Protein AF-A0A965IS31-F1 (afdb_monomer_lite)

Sequence (81 aa):
DLARMKQEALQHLQPLVDTLQQSPEEEFKTIMMMIQATDDKTLLKKALEAAKKIADDKVRAQAMLDVINEINYFTQSSERD

Foldseek 3Di:
DVVVVLVVVLVVVVVVLVVDPDQLLVSLVSLLVSCVSPVPPVSLVVNLVSLVRHPDPVSSVVSVVSSVVSVVVNVVVVVVD

pLDDT: mean 86.93, std 10.2, range [49.62, 97.88]

Secondary structure (DSSP, 8-state):
-HHHHHHHHHHHHHHHHHH----HHHHHHHHHHHHHHHT-GGGHHHHHHHHHH-SSHHHHHHHHHHHHHHHHHHHHHHTT-

Radius of gyration: 13.43 Å; chains: 1; bounding box: 34×30×25 Å

Structure (mmCIF, N/CA/C/O backbone):
data_AF-A0A965IS31-F1
#
_entry.id   AF-A0A965IS31-F1
#
loop_
_atom_site.group_PDB
_atom_site.id
_atom_site.type_symbol
_atom_site.label_atom_id
_atom_site.label_alt_id
_atom_site.label_comp_id
_atom_site.label_asym_id
_atom_site.label_entity_id
_atom_site.label_seq_id
_atom_site.pdbx_PDB_ins_code
_atom_site.Cartn_x
_atom_site.Cartn_y
_atom_site.Cartn_z
_atom_site.occupancy
_atom_site.B_iso_or_equiv
_atom_site.auth_seq_id
_atom_site.auth_comp_id
_atom_site.auth_asym_id
_atom_site.auth_atom_id
_atom_site.pdbx_PDB_model_num
ATOM 1 N N . ASP A 1 1 ? 18.864 -20.349 -8.412 1.00 72.31 1 ASP A N 1
ATOM 2 C CA . ASP A 1 1 ? 17.588 -20.984 -8.015 1.00 72.31 1 ASP A CA 1
ATOM 3 C C . ASP A 1 1 ? 16.689 -20.172 -7.086 1.00 72.31 1 ASP A C 1
ATOM 5 O O . ASP A 1 1 ? 15.516 -20.046 -7.402 1.00 72.31 1 ASP A O 1
ATOM 9 N N . LEU A 1 2 ? 17.180 -19.519 -6.026 1.00 79.69 2 LEU A N 1
ATOM 10 C CA . LEU A 1 2 ? 16.311 -18.755 -5.103 1.00 79.69 2 LEU A CA 1
ATOM 11 C C . LEU A 1 2 ? 15.555 -17.571 -5.740 1.00 79.69 2 LEU A C 1
ATOM 13 O O . LEU A 1 2 ? 14.405 -17.317 -5.394 1.00 79.69 2 LEU A O 1
ATOM 17 N N . ALA A 1 3 ? 16.167 -16.873 -6.701 1.00 76.12 3 ALA A N 1
ATOM 18 C CA . ALA A 1 3 ? 15.514 -15.768 -7.409 1.00 76.12 3 ALA A CA 1
ATOM 19 C C . ALA A 1 3 ? 14.282 -16.223 -8.214 1.00 76.12 3 ALA A C 1
ATOM 21 O O . ALA A 1 3 ? 13.278 -15.518 -8.245 1.00 76.12 3 ALA A O 1
ATOM 22 N N . ARG A 1 4 ? 14.330 -17.426 -8.810 1.00 83.12 4 ARG A N 1
ATOM 23 C CA . ARG A 1 4 ? 13.198 -17.994 -9.559 1.00 83.12 4 ARG A CA 1
ATOM 24 C C . ARG A 1 4 ? 12.060 -18.399 -8.629 1.00 83.12 4 ARG A C 1
ATOM 26 O O . ARG A 1 4 ? 10.930 -18.017 -8.886 1.00 83.12 4 ARG A O 1
ATOM 33 N N . MET A 1 5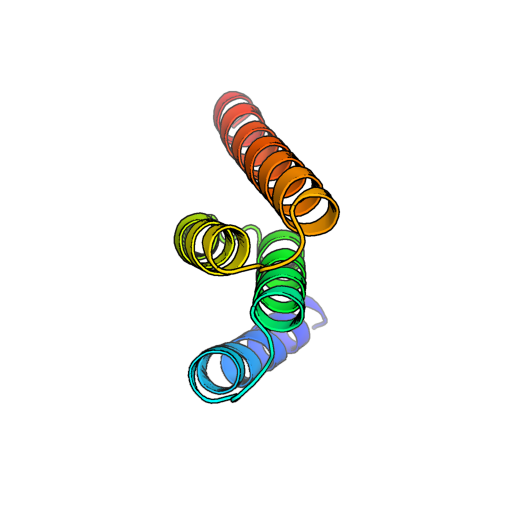 ? 12.372 -19.072 -7.519 1.00 83.69 5 MET A N 1
ATOM 34 C CA . MET A 1 5 ? 11.374 -19.414 -6.495 1.00 83.69 5 MET A CA 1
ATOM 35 C C . MET A 1 5 ? 10.676 -18.170 -5.930 1.00 83.69 5 MET A C 1
ATOM 37 O O . MET A 1 5 ? 9.464 -18.164 -5.741 1.00 83.69 5 MET A O 1
ATOM 41 N N . LYS A 1 6 ? 11.438 -17.097 -5.683 1.00 74.00 6 LYS A N 1
ATOM 42 C CA . LYS A 1 6 ? 10.897 -15.811 -5.233 1.00 74.00 6 LYS A CA 1
ATOM 43 C C . LYS A 1 6 ? 9.935 -15.231 -6.271 1.00 74.00 6 LYS A C 1
ATOM 45 O O . LYS A 1 6 ? 8.822 -14.857 -5.922 1.00 74.00 6 LYS A O 1
ATOM 50 N N . GLN A 1 7 ? 10.348 -15.198 -7.537 1.00 79.44 7 GLN A N 1
ATOM 51 C CA . GLN A 1 7 ? 9.533 -14.689 -8.640 1.00 79.44 7 GLN A CA 1
ATOM 52 C C . GLN A 1 7 ? 8.239 -15.495 -8.834 1.00 79.44 7 GLN A C 1
ATOM 54 O O . GLN A 1 7 ? 7.180 -14.906 -9.027 1.00 79.44 7 GLN A O 1
ATOM 59 N N . GLU A 1 8 ? 8.306 -16.820 -8.721 1.00 85.06 8 GLU A N 1
ATOM 60 C CA . GLU A 1 8 ? 7.144 -17.710 -8.799 1.00 85.06 8 GLU A CA 1
ATOM 61 C C . GLU A 1 8 ? 6.156 -17.441 -7.654 1.00 85.06 8 GLU A C 1
ATOM 63 O O . GLU A 1 8 ? 4.972 -17.207 -7.895 1.00 85.06 8 GLU A O 1
ATOM 68 N N . ALA A 1 9 ? 6.643 -17.347 -6.412 1.00 83.75 9 ALA A N 1
ATOM 69 C CA . ALA A 1 9 ? 5.807 -17.008 -5.261 1.00 83.75 9 ALA A CA 1
ATOM 70 C C . ALA A 1 9 ? 5.088 -15.658 -5.439 1.00 83.75 9 ALA A C 1
ATOM 72 O O . ALA A 1 9 ? 3.909 -15.533 -5.114 1.00 83.75 9 ALA A O 1
ATOM 73 N N . LEU A 1 10 ? 5.771 -14.660 -6.003 1.00 78.06 10 LEU A N 1
ATOM 74 C CA . LEU A 1 10 ? 5.199 -13.337 -6.261 1.00 78.06 10 LEU A CA 1
ATOM 75 C C . LEU A 1 10 ? 4.121 -13.357 -7.345 1.00 78.06 10 LEU A C 1
ATOM 77 O O . LEU A 1 10 ? 3.082 -12.724 -7.166 1.00 78.06 10 LEU A O 1
ATOM 81 N N . GLN A 1 11 ? 4.331 -14.110 -8.430 1.00 82.31 11 GLN A N 1
ATOM 82 C CA . GLN A 1 11 ? 3.329 -14.283 -9.488 1.00 82.31 11 GLN A CA 1
ATOM 83 C C . GLN A 1 11 ? 2.039 -14.914 -8.956 1.00 82.31 11 GLN A C 1
ATOM 85 O O . GLN A 1 11 ? 0.949 -14.536 -9.383 1.00 82.31 11 GLN A O 1
ATOM 90 N N . HIS A 1 12 ? 2.151 -15.835 -7.997 1.00 82.50 12 HIS A N 1
ATOM 91 C CA . HIS A 1 12 ? 0.995 -16.422 -7.324 1.00 82.50 12 HIS A CA 1
ATOM 92 C C . HIS A 1 12 ? 0.355 -15.486 -6.293 1.00 82.50 12 HIS A C 1
ATOM 94 O O . HIS A 1 12 ? -0.864 -15.509 -6.134 1.00 82.50 12 HIS A O 1
ATOM 100 N N . LEU A 1 13 ? 1.142 -14.653 -5.608 1.00 78.00 13 LEU A N 1
ATOM 101 C CA . LEU A 1 13 ? 0.643 -13.739 -4.579 1.00 78.00 13 LEU A CA 1
ATOM 102 C C . LEU A 1 13 ? -0.143 -12.559 -5.176 1.00 78.00 13 LEU A C 1
ATOM 104 O O . LEU A 1 13 ? -1.158 -12.151 -4.619 1.00 78.00 13 LEU A O 1
ATOM 108 N N . GLN A 1 14 ? 0.294 -12.032 -6.321 1.00 74.62 14 GLN A N 1
ATOM 109 C CA . GLN A 1 14 ? -0.285 -10.848 -6.966 1.00 74.62 14 GLN A CA 1
ATOM 110 C C . GLN A 1 14 ? -1.818 -10.916 -7.171 1.00 74.62 14 GLN A C 1
ATOM 112 O O . GLN A 1 14 ? -2.502 -9.989 -6.734 1.00 74.62 14 GLN A O 1
ATOM 117 N N . PRO A 1 15 ? -2.398 -11.987 -7.756 1.00 81.62 15 PRO A N 1
ATOM 118 C CA . PRO A 1 15 ? -3.852 -12.104 -7.897 1.00 81.62 15 PRO A CA 1
ATOM 119 C C . PRO A 1 15 ? -4.572 -12.359 -6.567 1.00 81.62 15 PRO A C 1
ATOM 121 O O . PRO A 1 15 ? -5.751 -12.034 -6.440 1.00 81.62 15 PRO A O 1
ATOM 124 N N . LEU A 1 16 ? -3.892 -12.932 -5.568 1.00 76.88 16 LEU A N 1
ATOM 125 C CA . LEU A 1 16 ? -4.482 -13.166 -4.250 1.00 76.88 16 LEU A CA 1
ATOM 126 C C . LEU A 1 16 ? -4.691 -11.842 -3.515 1.00 76.88 16 LEU A C 1
ATOM 128 O O . LEU A 1 16 ? -5.770 -11.609 -2.990 1.00 76.88 16 LEU A O 1
ATOM 132 N N . VAL A 1 17 ? -3.722 -10.927 -3.555 1.00 74.62 17 VAL A N 1
ATOM 133 C CA . VAL A 1 17 ? -3.860 -9.602 -2.922 1.00 74.62 17 VAL A CA 1
ATOM 134 C C . VAL A 1 17 ? -5.043 -8.815 -3.487 1.00 74.62 17 VAL A C 1
ATOM 136 O O . VAL A 1 17 ? -5.761 -8.176 -2.728 1.00 74.62 17 VAL A O 1
ATOM 139 N N . ASP A 1 18 ? -5.291 -8.914 -4.795 1.00 71.69 18 ASP A N 1
ATOM 140 C CA . ASP A 1 18 ? -6.417 -8.233 -5.445 1.00 71.69 18 ASP A CA 1
ATOM 141 C C . ASP A 1 18 ? -7.781 -8.923 -5.193 1.00 71.69 18 ASP A C 1
ATOM 143 O O . ASP A 1 18 ? -8.825 -8.328 -5.459 1.00 71.69 18 ASP A O 1
ATOM 147 N N . THR A 1 19 ? -7.801 -10.168 -4.696 1.00 72.06 19 THR A N 1
ATOM 148 C CA . THR A 1 19 ? -9.035 -10.957 -4.471 1.00 72.06 19 THR A CA 1
ATOM 149 C C . THR A 1 19 ? -9.370 -11.197 -3.000 1.00 72.06 19 THR A C 1
ATOM 151 O O . THR A 1 19 ? -10.510 -11.547 -2.680 1.00 72.06 19 THR A O 1
ATOM 154 N N . LEU A 1 20 ? -8.413 -11.003 -2.094 1.00 73.31 20 LEU A N 1
ATOM 155 C CA . LEU A 1 20 ? -8.606 -11.166 -0.659 1.00 73.31 20 LEU A CA 1
ATOM 156 C C . LEU A 1 20 ? -9.462 -10.023 -0.095 1.00 73.31 20 LEU A C 1
ATOM 158 O O . LEU A 1 20 ? -9.112 -8.849 -0.189 1.00 73.31 20 LEU A O 1
ATOM 162 N N . GLN A 1 21 ? -10.575 -10.375 0.552 1.00 71.38 21 GLN A N 1
ATOM 163 C CA . GLN A 1 21 ? -11.319 -9.456 1.419 1.00 71.38 21 GLN A CA 1
ATOM 164 C C . GLN A 1 21 ? -10.571 -9.320 2.748 1.00 71.38 21 GLN A C 1
ATOM 166 O O . GLN A 1 21 ? -10.916 -9.963 3.736 1.00 71.38 21 GLN A O 1
ATOM 171 N N . GLN A 1 22 ? -9.507 -8.529 2.739 1.00 80.69 22 GLN A N 1
ATOM 172 C CA . GLN A 1 22 ? -8.682 -8.237 3.908 1.00 80.69 22 GLN A CA 1
ATOM 173 C C . GLN A 1 22 ? -8.892 -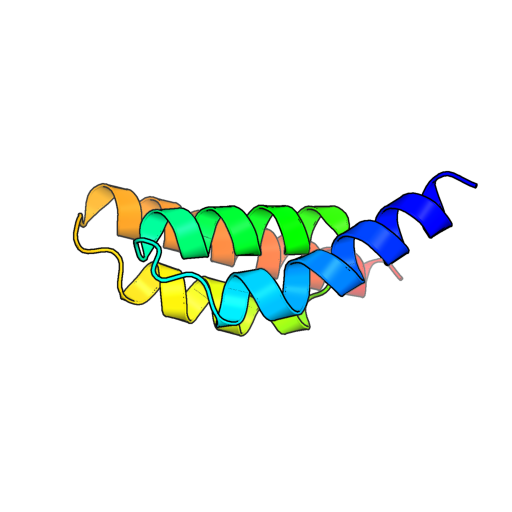6.792 4.362 1.00 80.69 22 GLN A C 1
ATOM 175 O O . GLN A 1 22 ? -9.445 -5.971 3.621 1.00 80.69 22 GLN A O 1
ATOM 180 N N . SER A 1 23 ? -8.499 -6.475 5.595 1.00 91.75 23 SER A N 1
ATOM 181 C CA . SER A 1 23 ? -8.613 -5.097 6.072 1.00 91.75 23 SER A CA 1
ATOM 182 C C . SER A 1 23 ? -7.634 -4.181 5.313 1.00 91.75 23 SER A C 1
ATOM 184 O O . SER A 1 23 ? -6.597 -4.655 4.838 1.00 91.75 23 SER A O 1
ATOM 186 N N . PRO A 1 24 ? -7.896 -2.864 5.209 1.00 92.81 24 PRO A N 1
ATOM 187 C CA . PRO A 1 24 ? -6.953 -1.925 4.596 1.00 92.81 24 PRO A CA 1
ATOM 188 C C . PRO A 1 24 ? -5.540 -1.989 5.198 1.00 92.81 24 PRO A C 1
ATOM 190 O O . PRO A 1 24 ? -4.550 -1.801 4.494 1.00 92.81 24 PRO A O 1
ATOM 193 N N . GLU A 1 25 ? -5.437 -2.275 6.497 1.00 93.44 25 GLU A N 1
ATOM 194 C CA . GLU A 1 25 ? -4.171 -2.433 7.214 1.00 93.44 25 GLU A CA 1
ATOM 195 C C . GLU A 1 25 ? -3.404 -3.691 6.772 1.00 93.44 25 GLU A C 1
ATOM 197 O O . GLU A 1 25 ? -2.182 -3.650 6.608 1.00 93.44 25 GLU A O 1
ATOM 202 N N . GLU A 1 26 ? -4.102 -4.812 6.586 1.00 92.06 26 GLU A N 1
ATOM 203 C CA . GLU A 1 26 ? -3.522 -6.074 6.108 1.00 92.06 26 GLU A CA 1
ATOM 204 C C . GLU A 1 26 ? -3.134 -5.988 4.630 1.00 92.06 26 GLU A C 1
ATOM 206 O O . GLU A 1 26 ? -2.044 -6.427 4.247 1.00 92.06 26 GLU A O 1
ATOM 211 N N . GLU A 1 27 ? -3.986 -5.358 3.817 1.00 91.38 27 GLU A N 1
ATOM 212 C CA . GLU A 1 27 ? -3.709 -5.066 2.411 1.00 91.38 27 GLU A CA 1
ATOM 213 C C . GLU A 1 27 ? -2.442 -4.230 2.279 1.00 91.38 27 GLU A C 1
ATOM 215 O O . GLU A 1 27 ? -1.514 -4.611 1.562 1.00 91.38 27 GLU A O 1
ATOM 220 N N . PHE A 1 28 ? -2.360 -3.141 3.044 1.00 94.75 28 PHE A N 1
ATOM 221 C CA . PHE A 1 28 ? -1.191 -2.281 3.073 1.00 94.75 28 PHE A CA 1
ATOM 222 C C . PHE A 1 28 ? 0.087 -3.059 3.405 1.00 94.75 28 PHE A C 1
ATOM 224 O O . PHE A 1 28 ? 1.048 -3.019 2.637 1.00 94.75 28 PHE A O 1
ATOM 231 N N . LYS A 1 29 ? 0.095 -3.810 4.514 1.00 93.00 29 LYS A N 1
ATOM 232 C CA . LYS A 1 29 ? 1.268 -4.592 4.936 1.00 93.00 29 LYS A CA 1
ATOM 233 C C . LYS A 1 29 ? 1.708 -5.588 3.873 1.00 93.00 29 LYS A C 1
ATOM 235 O O . LYS A 1 29 ? 2.901 -5.701 3.597 1.00 93.00 29 LYS A O 1
ATOM 240 N N . THR A 1 30 ? 0.754 -6.284 3.265 1.00 91.31 30 THR A N 1
ATOM 241 C CA . THR A 1 30 ? 1.045 -7.279 2.233 1.00 91.31 30 THR A CA 1
ATOM 242 C C . THR A 1 30 ? 1.689 -6.624 1.015 1.00 91.31 30 THR A C 1
ATOM 244 O O . THR A 1 30 ? 2.723 -7.095 0.541 1.00 91.31 30 THR A O 1
ATOM 247 N N . ILE A 1 31 ? 1.145 -5.495 0.549 1.00 91.88 31 ILE A N 1
ATOM 248 C CA . ILE A 1 31 ? 1.710 -4.755 -0.586 1.00 91.88 31 ILE A CA 1
ATOM 249 C C . ILE A 1 31 ? 3.113 -4.225 -0.251 1.00 91.88 31 ILE A C 1
ATOM 251 O O . ILE A 1 31 ? 4.013 -4.334 -1.081 1.00 91.88 31 ILE A O 1
ATOM 255 N N . MET A 1 32 ? 3.338 -3.706 0.960 1.00 93.81 32 MET A N 1
ATOM 256 C CA . MET A 1 32 ? 4.660 -3.225 1.386 1.00 93.81 32 MET A CA 1
ATOM 257 C C . MET A 1 32 ? 5.710 -4.339 1.390 1.00 93.81 32 MET A C 1
ATOM 259 O O . MET A 1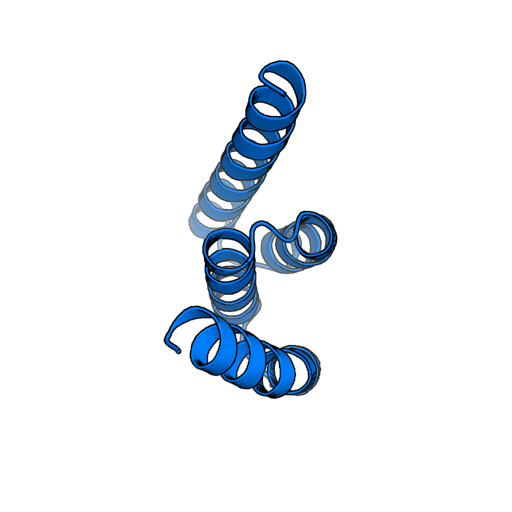 32 ? 6.807 -4.151 0.867 1.00 93.81 32 MET A O 1
ATOM 263 N N . MET A 1 33 ? 5.358 -5.527 1.889 1.00 91.00 33 MET A N 1
ATOM 264 C CA . MET A 1 33 ? 6.243 -6.694 1.832 1.00 91.00 33 MET A CA 1
ATOM 265 C C . MET A 1 33 ? 6.578 -7.090 0.389 1.00 91.00 33 MET A C 1
ATOM 267 O O . MET A 1 33 ? 7.713 -7.472 0.104 1.00 91.00 33 MET A O 1
ATOM 271 N N . MET A 1 34 ? 5.616 -6.988 -0.535 1.00 89.31 34 MET A N 1
ATOM 272 C CA . MET A 1 34 ? 5.865 -7.250 -1.955 1.00 89.31 34 MET A CA 1
ATOM 273 C C . MET A 1 34 ? 6.822 -6.229 -2.559 1.00 89.31 34 MET A C 1
ATOM 275 O O . MET A 1 34 ? 7.753 -6.638 -3.247 1.00 89.31 34 MET A O 1
ATOM 279 N N . ILE A 1 35 ? 6.623 -4.934 -2.294 1.00 91.00 35 ILE A N 1
ATOM 280 C CA . ILE A 1 35 ? 7.494 -3.853 -2.778 1.00 91.00 35 ILE A CA 1
ATOM 281 C C . ILE A 1 35 ? 8.937 -4.121 -2.352 1.00 91.00 35 ILE A C 1
ATOM 283 O O . ILE A 1 35 ? 9.812 -4.227 -3.204 1.00 91.00 35 ILE A O 1
ATOM 287 N N . GLN A 1 36 ? 9.164 -4.345 -1.058 1.00 89.38 36 GLN A N 1
ATOM 288 C CA . GLN A 1 36 ? 10.494 -4.603 -0.496 1.00 89.38 36 GLN A CA 1
ATOM 289 C C . GLN A 1 36 ? 11.113 -5.911 -1.003 1.00 89.38 36 GLN A C 1
ATOM 291 O O . GLN A 1 36 ? 12.330 -6.052 -1.092 1.00 89.38 36 GLN A O 1
ATOM 296 N N . ALA A 1 37 ? 10.284 -6.905 -1.331 1.00 87.44 37 ALA A N 1
ATOM 297 C CA . ALA A 1 37 ? 10.763 -8.136 -1.933 1.00 87.44 37 ALA A CA 1
ATOM 298 C C . ALA A 1 37 ? 11.098 -7.954 -3.420 1.00 87.44 37 ALA A C 1
ATOM 300 O O . ALA A 1 37 ? 12.004 -8.611 -3.912 1.00 87.44 37 ALA A O 1
ATOM 301 N N . THR A 1 38 ? 10.379 -7.136 -4.172 1.00 84.56 38 THR A N 1
ATOM 302 C CA . THR A 1 38 ? 10.489 -7.109 -5.642 1.00 84.56 38 THR A CA 1
ATOM 303 C C . THR A 1 38 ? 11.246 -5.932 -6.202 1.00 84.56 38 THR A C 1
ATOM 305 O O . THR A 1 38 ? 11.574 -5.963 -7.386 1.00 84.56 38 THR A O 1
ATOM 308 N N . ASP A 1 39 ? 11.464 -4.905 -5.387 1.00 86.38 39 ASP A N 1
ATOM 309 C CA . ASP A 1 39 ? 11.819 -3.569 -5.849 1.00 86.38 39 ASP A CA 1
ATOM 310 C C . ASP A 1 39 ? 10.818 -3.035 -6.902 1.00 86.38 39 ASP A C 1
ATOM 312 O O . ASP A 1 39 ? 11.139 -2.184 -7.735 1.00 86.38 39 ASP A O 1
ATOM 316 N N . ASP A 1 40 ? 9.567 -3.523 -6.880 1.00 85.44 40 ASP A N 1
ATOM 317 C CA . ASP A 1 40 ? 8.530 -3.124 -7.830 1.00 85.44 40 ASP A CA 1
ATOM 318 C C . ASP A 1 40 ? 7.828 -1.839 -7.381 1.00 85.44 40 ASP A C 1
ATOM 320 O O . ASP A 1 40 ? 6.800 -1.833 -6.693 1.00 85.44 40 ASP A O 1
ATOM 324 N N . LYS A 1 41 ? 8.360 -0.713 -7.857 1.00 87.44 41 LYS A N 1
ATOM 325 C CA . LYS A 1 41 ? 7.782 0.617 -7.636 1.00 87.44 41 LYS A CA 1
ATOM 326 C C . LYS A 1 41 ? 6.356 0.788 -8.173 1.00 87.44 41 LYS A C 1
ATOM 328 O O . LYS A 1 41 ? 5.682 1.739 -7.779 1.00 87.44 41 LYS A O 1
ATOM 333 N N . THR A 1 42 ? 5.860 -0.084 -9.058 1.00 87.69 42 THR A N 1
ATOM 334 C CA . THR A 1 42 ? 4.483 0.023 -9.578 1.00 87.69 42 THR A CA 1
ATOM 335 C C . THR A 1 42 ? 3.435 -0.258 -8.497 1.00 87.69 42 THR A C 1
ATOM 337 O O . THR A 1 42 ? 2.318 0.266 -8.561 1.00 87.69 42 THR A O 1
ATOM 340 N N . LEU A 1 43 ? 3.817 -1.000 -7.453 1.00 90.94 43 LEU A N 1
ATOM 341 C CA . LEU A 1 43 ? 2.960 -1.342 -6.321 1.00 90.94 43 LEU A CA 1
ATOM 342 C C . LEU A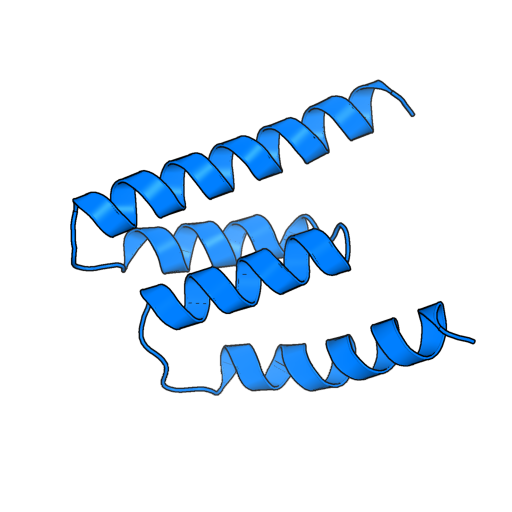 1 43 ? 2.812 -0.198 -5.303 1.00 90.94 43 LEU A C 1
ATOM 344 O O . LEU A 1 43 ? 1.835 -0.188 -4.554 1.00 90.94 43 LEU A O 1
ATOM 348 N N . LEU A 1 44 ? 3.693 0.813 -5.315 1.00 92.50 44 LEU A N 1
ATOM 349 C CA . LEU A 1 44 ? 3.625 1.964 -4.395 1.00 92.50 44 LEU A CA 1
ATOM 350 C C . LEU A 1 44 ? 2.284 2.694 -4.463 1.00 92.50 44 LEU A C 1
ATOM 352 O O . LEU A 1 44 ? 1.748 3.131 -3.445 1.00 92.50 44 LEU A O 1
ATOM 356 N N . LYS A 1 45 ? 1.705 2.799 -5.664 1.00 91.69 45 LYS A N 1
ATOM 357 C CA . LYS A 1 45 ? 0.393 3.426 -5.837 1.00 91.69 45 LYS A CA 1
ATOM 358 C C . LYS A 1 45 ? -0.702 2.626 -5.131 1.00 91.69 45 LYS A C 1
ATOM 360 O O . LYS A 1 45 ? -1.559 3.228 -4.495 1.00 91.69 45 LYS A O 1
ATOM 365 N N . LYS A 1 46 ? -0.664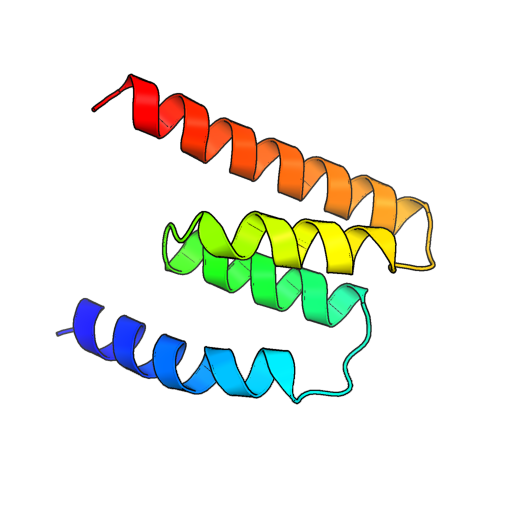 1.290 -5.207 1.00 91.44 46 LYS A N 1
ATOM 366 C CA . LYS A 1 46 ? -1.616 0.428 -4.490 1.00 91.44 46 LYS A CA 1
ATOM 367 C C . LYS A 1 46 ? -1.424 0.539 -2.974 1.00 91.44 46 LYS A C 1
ATOM 369 O O . LYS A 1 46 ? -2.409 0.717 -2.265 1.00 91.44 46 LYS A O 1
ATOM 374 N N . ALA A 1 47 ? -0.177 0.539 -2.491 1.00 94.19 47 ALA A N 1
ATOM 375 C CA . ALA A 1 47 ? 0.128 0.721 -1.069 1.00 94.19 47 ALA A CA 1
ATOM 376 C C . ALA A 1 47 ? -0.423 2.051 -0.534 1.00 94.19 47 ALA A C 1
ATOM 378 O O . ALA A 1 47 ? -1.067 2.083 0.511 1.00 94.19 47 ALA A O 1
ATOM 379 N N . LEU A 1 48 ? -0.247 3.146 -1.280 1.00 95.50 48 LEU A N 1
ATOM 380 C CA . LEU A 1 48 ? -0.783 4.453 -0.903 1.00 95.50 48 LEU A CA 1
ATOM 381 C C . LEU A 1 48 ? -2.317 4.452 -0.808 1.00 95.50 48 LEU A C 1
ATOM 383 O O . LEU A 1 48 ? -2.880 5.036 0.118 1.00 95.50 48 LEU A O 1
ATOM 387 N N . GLU A 1 49 ? -3.002 3.815 -1.756 1.00 94.69 49 GLU A N 1
ATOM 388 C CA . GLU A 1 49 ? -4.464 3.727 -1.735 1.00 94.69 49 GLU A CA 1
ATOM 389 C C . GLU A 1 49 ? -4.979 2.857 -0.581 1.00 94.69 49 GLU A C 1
ATOM 391 O O . GLU A 1 49 ? -5.963 3.233 0.056 1.00 94.69 49 GLU A O 1
ATOM 396 N N . ALA A 1 50 ? -4.305 1.749 -0.261 1.00 94.12 50 ALA A N 1
ATOM 397 C CA . ALA A 1 50 ? -4.620 0.941 0.916 1.00 94.12 50 ALA A CA 1
ATOM 398 C C . ALA A 1 50 ? -4.399 1.739 2.214 1.00 94.12 50 ALA A C 1
ATOM 400 O O . ALA A 1 50 ? -5.302 1.828 3.046 1.00 94.12 50 ALA A O 1
ATOM 401 N N . ALA A 1 51 ? -3.258 2.430 2.338 1.00 96.69 51 ALA A N 1
ATOM 402 C CA . ALA A 1 51 ? -2.931 3.263 3.495 1.00 96.69 51 ALA A CA 1
ATOM 403 C C . ALA A 1 51 ? -3.990 4.345 3.759 1.00 96.69 51 ALA A C 1
ATOM 405 O O . ALA A 1 51 ? -4.390 4.558 4.900 1.00 96.69 51 ALA A O 1
ATOM 406 N N . LYS A 1 52 ? -4.506 5.007 2.714 1.00 96.50 52 LYS A N 1
ATOM 407 C CA . LYS A 1 52 ? -5.564 6.029 2.847 1.00 96.50 52 LYS A CA 1
ATOM 408 C C . LYS A 1 52 ? -6.872 5.485 3.425 1.00 96.50 52 LYS A C 1
ATOM 410 O O . LYS A 1 52 ? -7.603 6.247 4.050 1.00 96.50 52 LYS A O 1
ATOM 415 N N . LYS A 1 53 ? -7.175 4.206 3.193 1.00 96.06 53 LYS A N 1
ATOM 416 C CA . LYS A 1 53 ? -8.416 3.553 3.639 1.00 96.06 53 LYS A CA 1
ATOM 417 C C . LYS A 1 53 ? -8.343 3.039 5.080 1.00 96.06 53 LYS A C 1
ATOM 419 O O . LYS A 1 53 ? -9.379 2.667 5.622 1.00 96.06 53 LYS A O 1
ATOM 424 N N . ILE A 1 54 ? -7.157 3.022 5.693 1.00 96.75 54 ILE A N 1
ATOM 425 C CA . ILE A 1 54 ? -6.960 2.629 7.096 1.00 96.75 54 ILE A CA 1
ATOM 426 C C . ILE A 1 54 ? -7.781 3.549 7.999 1.00 96.75 54 ILE A C 1
ATOM 428 O O . ILE A 1 54 ? -7.663 4.773 7.915 1.00 96.75 54 ILE A O 1
ATOM 432 N N . ALA A 1 55 ? -8.612 2.968 8.863 1.00 96.06 55 ALA A N 1
ATOM 433 C CA . ALA A 1 55 ? -9.543 3.736 9.688 1.00 96.06 55 ALA A CA 1
ATOM 434 C C . ALA A 1 55 ? -8.846 4.408 10.881 1.00 96.06 55 ALA A C 1
ATOM 436 O O . ALA A 1 55 ? -9.149 5.556 11.201 1.00 96.06 55 ALA A O 1
ATOM 437 N N . ASP A 1 56 ? -7.895 3.715 11.513 1.00 97.06 56 ASP A N 1
ATOM 438 C CA . ASP A 1 56 ? -7.150 4.237 12.660 1.00 97.06 56 ASP A CA 1
ATOM 439 C C . ASP A 1 56 ? -6.122 5.291 12.221 1.00 97.06 56 ASP A C 1
ATOM 441 O O . ASP A 1 56 ? -5.204 5.010 11.451 1.00 97.06 56 ASP A O 1
ATOM 445 N N . ASP A 1 57 ? -6.257 6.515 12.733 1.00 96.44 57 ASP A N 1
ATOM 446 C CA . ASP A 1 57 ? -5.411 7.651 12.355 1.00 96.44 57 ASP A CA 1
ATOM 447 C C . ASP A 1 57 ? -3.922 7.433 12.656 1.00 96.44 57 ASP A C 1
ATOM 449 O O . ASP A 1 57 ? -3.070 7.890 11.890 1.00 96.44 57 ASP A O 1
ATOM 453 N N . LYS A 1 58 ? -3.584 6.728 13.744 1.00 97.50 58 LYS A N 1
ATOM 454 C CA . LYS A 1 58 ? -2.186 6.449 14.100 1.00 97.50 58 LYS A CA 1
ATOM 455 C C . LYS A 1 58 ? -1.591 5.431 13.140 1.00 97.50 58 LYS A C 1
ATOM 457 O O . LYS A 1 58 ? -0.477 5.626 12.657 1.00 97.50 58 LYS A O 1
ATOM 462 N N . VAL A 1 59 ? -2.340 4.371 12.842 1.00 97.44 59 VAL A N 1
ATOM 463 C CA . VAL A 1 59 ? -1.910 3.343 11.885 1.00 97.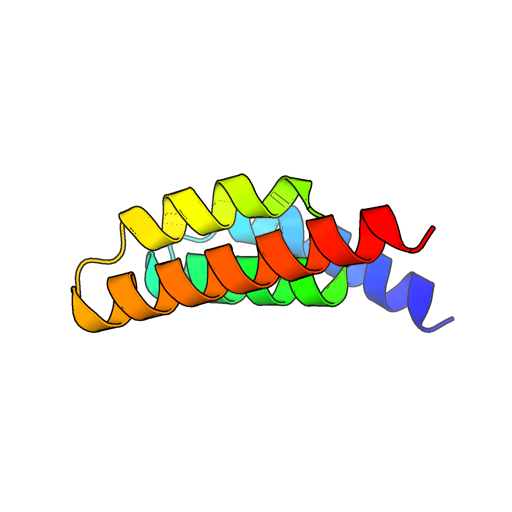44 59 VAL A CA 1
ATOM 464 C C . VAL A 1 59 ? -1.795 3.944 10.485 1.00 97.44 59 VAL A C 1
ATOM 466 O O . VAL A 1 59 ? -0.803 3.710 9.800 1.00 97.44 59 VAL A O 1
ATOM 469 N N . ARG A 1 60 ? -2.753 4.784 10.081 1.00 97.88 60 ARG A N 1
ATOM 470 C CA . ARG A 1 60 ? -2.735 5.478 8.790 1.00 97.88 60 ARG A CA 1
ATOM 471 C C . ARG A 1 60 ? -1.532 6.406 8.659 1.00 97.88 60 ARG A C 1
ATOM 473 O O . ARG A 1 60 ? -0.874 6.396 7.623 1.00 97.88 60 ARG A O 1
ATOM 480 N N . ALA A 1 61 ? -1.219 7.181 9.698 1.00 97.88 61 ALA A N 1
ATOM 481 C CA . ALA A 1 61 ? -0.045 8.048 9.701 1.00 97.88 61 ALA A CA 1
ATOM 482 C C . ALA A 1 61 ? 1.255 7.244 9.542 1.00 97.88 61 ALA A C 1
ATOM 484 O O . ALA A 1 61 ? 2.104 7.620 8.736 1.00 97.88 61 ALA A O 1
ATOM 485 N N . GLN A 1 62 ? 1.386 6.116 10.249 1.00 97.31 62 GLN A N 1
ATOM 486 C CA . GLN A 1 62 ? 2.550 5.241 10.107 1.00 97.31 62 GLN A CA 1
ATOM 487 C C . GLN A 1 62 ? 2.646 4.655 8.694 1.00 97.31 62 GLN A C 1
ATOM 489 O O . GLN A 1 62 ? 3.693 4.753 8.065 1.00 97.31 62 GLN A O 1
ATOM 494 N N . ALA A 1 63 ? 1.538 4.141 8.156 1.00 97.50 63 ALA A N 1
ATOM 495 C CA . ALA A 1 63 ? 1.494 3.605 6.800 1.00 97.50 63 ALA A CA 1
ATOM 496 C C . ALA A 1 63 ? 1.892 4.657 5.750 1.00 97.50 63 ALA A C 1
ATOM 498 O O . ALA A 1 63 ? 2.621 4.363 4.806 1.00 97.50 63 ALA A O 1
ATOM 499 N N . MET A 1 64 ? 1.465 5.911 5.926 1.00 97.12 64 MET A N 1
ATOM 500 C CA . MET A 1 64 ? 1.871 7.011 5.048 1.00 97.12 64 MET A CA 1
ATOM 501 C C . MET A 1 64 ? 3.372 7.308 5.130 1.00 97.12 64 MET A C 1
ATOM 503 O O . MET A 1 64 ? 3.995 7.526 4.091 1.00 97.12 64 MET A O 1
ATOM 507 N N . LEU A 1 65 ? 3.958 7.304 6.331 1.00 97.25 65 LEU A N 1
ATOM 508 C CA . LEU A 1 65 ? 5.405 7.471 6.503 1.00 97.25 65 LEU A CA 1
ATOM 509 C C . LEU A 1 65 ? 6.179 6.342 5.819 1.00 97.25 65 LEU A C 1
ATOM 511 O O . LEU A 1 65 ? 7.166 6.609 5.138 1.00 97.25 65 LEU A O 1
ATOM 515 N N . ASP A 1 66 ? 5.702 5.107 5.943 1.00 96.44 66 ASP A N 1
ATOM 516 C CA . ASP A 1 66 ? 6.329 3.946 5.318 1.00 96.44 66 ASP A CA 1
ATOM 517 C C . ASP A 1 66 ? 6.317 4.069 3.782 1.00 96.44 66 ASP A C 1
ATOM 519 O O . ASP A 1 66 ? 7.349 3.873 3.144 1.00 96.44 66 ASP A O 1
ATOM 523 N N . VAL A 1 67 ? 5.203 4.505 3.176 1.00 95.94 67 VAL A N 1
ATOM 524 C CA . VAL A 1 67 ? 5.137 4.772 1.723 1.00 95.94 67 VAL A CA 1
ATOM 525 C C . VAL A 1 67 ? 6.128 5.856 1.301 1.00 95.94 67 VAL A C 1
ATOM 527 O O . VAL A 1 67 ? 6.797 5.713 0.279 1.00 95.94 67 VAL A O 1
ATOM 530 N N . ILE A 1 68 ? 6.237 6.945 2.068 1.00 95.19 68 ILE A N 1
ATOM 531 C CA . ILE A 1 68 ? 7.185 8.031 1.775 1.00 95.19 68 ILE A CA 1
ATOM 532 C C . ILE A 1 68 ? 8.628 7.518 1.839 1.00 95.19 68 ILE A C 1
ATOM 534 O O . ILE A 1 68 ? 9.437 7.860 0.976 1.00 95.19 68 ILE A O 1
ATOM 538 N N . ASN A 1 69 ? 8.949 6.679 2.825 1.00 94.38 69 ASN A N 1
ATOM 539 C CA . ASN A 1 69 ? 10.276 6.086 2.966 1.00 94.38 69 ASN A CA 1
ATOM 540 C C . ASN A 1 69 ? 10.634 5.198 1.770 1.00 94.38 69 ASN A C 1
ATOM 542 O O . ASN A 1 69 ? 11.736 5.326 1.239 1.00 94.38 69 ASN A O 1
ATOM 546 N N . GLU A 1 70 ? 9.704 4.368 1.294 1.00 94.06 70 GLU A N 1
ATOM 547 C CA . GLU A 1 70 ? 9.934 3.545 0.101 1.00 94.06 70 GLU A CA 1
ATOM 548 C C . GLU A 1 70 ? 10.072 4.397 -1.168 1.00 94.06 70 GLU A C 1
ATOM 550 O O . GLU A 1 70 ? 10.952 4.148 -1.989 1.00 94.06 70 GLU A O 1
ATOM 555 N N . ILE A 1 71 ? 9.268 5.457 -1.329 1.00 92.62 71 ILE A N 1
ATOM 556 C CA . ILE A 1 71 ? 9.438 6.401 -2.447 1.00 92.62 71 ILE A CA 1
ATOM 557 C C . ILE A 1 71 ? 10.847 7.003 -2.420 1.00 92.62 71 ILE A C 1
ATOM 559 O O . ILE A 1 71 ? 11.513 7.020 -3.453 1.00 92.62 71 ILE A O 1
ATOM 563 N N . ASN A 1 72 ? 11.312 7.448 -1.250 1.00 92.25 72 ASN A N 1
ATOM 564 C CA . ASN A 1 72 ? 12.658 7.992 -1.079 1.00 92.25 72 ASN A CA 1
ATOM 565 C C . ASN A 1 72 ? 13.747 6.958 -1.389 1.00 92.25 72 ASN A C 1
ATOM 567 O O . ASN A 1 72 ? 14.777 7.308 -1.961 1.00 92.25 72 ASN A O 1
ATOM 571 N N . TYR A 1 73 ? 13.530 5.692 -1.028 1.00 90.88 73 TYR A N 1
ATOM 572 C CA . TYR A 1 73 ? 14.434 4.605 -1.389 1.00 90.88 73 TYR A CA 1
ATOM 573 C C . TYR A 1 73 ? 14.532 4.456 -2.912 1.00 90.88 73 TYR A C 1
ATOM 575 O O . TYR A 1 73 ? 15.634 4.482 -3.454 1.00 90.88 73 TYR A O 1
ATOM 583 N N . PHE A 1 74 ? 13.406 4.390 -3.629 1.00 88.88 74 PHE A N 1
ATOM 584 C CA . PHE A 1 74 ? 13.419 4.250 -5.088 1.00 88.88 74 PHE A CA 1
ATOM 585 C C . PHE A 1 74 ? 13.992 5.468 -5.812 1.00 88.88 74 PHE A C 1
ATOM 587 O O . PHE A 1 74 ? 14.677 5.297 -6.824 1.00 88.88 74 PHE A O 1
ATOM 594 N N . THR A 1 75 ? 13.734 6.686 -5.331 1.00 87.06 75 THR A N 1
ATOM 595 C CA . THR A 1 75 ? 14.304 7.897 -5.935 1.00 87.06 75 THR A CA 1
ATOM 596 C C . THR A 1 75 ? 15.813 7.960 -5.725 1.00 87.06 75 THR A C 1
ATOM 598 O O . THR A 1 75 ? 16.534 8.162 -6.694 1.00 87.06 75 THR A O 1
ATOM 601 N N . GLN A 1 76 ? 16.308 7.683 -4.514 1.00 83.75 76 GLN A N 1
ATOM 602 C CA . GLN A 1 76 ? 17.749 7.679 -4.231 1.00 83.75 76 GLN A CA 1
ATOM 603 C C . GLN A 1 76 ? 18.500 6.516 -4.883 1.00 83.75 76 GLN A C 1
ATOM 605 O O . GLN A 1 76 ? 19.678 6.666 -5.200 1.00 83.75 76 GLN A O 1
ATOM 610 N N . SER A 1 77 ? 17.862 5.355 -5.043 1.00 75.50 77 SER A N 1
ATOM 611 C CA . SER A 1 77 ? 18.439 4.232 -5.791 1.00 75.50 77 SER A CA 1
ATOM 612 C C . SER A 1 77 ? 18.555 4.584 -7.274 1.00 75.50 77 SER A C 1
ATOM 614 O O . SER A 1 77 ? 19.608 4.374 -7.857 1.00 75.50 77 SER A O 1
ATOM 616 N N . SER A 1 78 ? 17.537 5.240 -7.848 1.00 65.44 78 SER A N 1
ATOM 617 C CA . SER A 1 78 ? 17.561 5.692 -9.251 1.00 65.44 78 SER A CA 1
ATOM 618 C C . SER A 1 78 ? 18.609 6.779 -9.534 1.00 65.44 78 SER A C 1
ATOM 620 O O . SER A 1 78 ? 19.010 6.939 -10.678 1.00 65.44 78 SER A O 1
ATOM 622 N N . GLU A 1 79 ? 19.028 7.554 -8.528 1.00 61.47 79 GLU A N 1
ATOM 623 C CA . GLU A 1 79 ? 20.094 8.565 -8.656 1.00 61.47 79 GLU A CA 1
ATOM 624 C C . GLU A 1 79 ? 21.513 7.978 -8.524 1.00 61.47 79 GLU A C 1
ATOM 626 O O . GLU A 1 79 ? 22.490 8.689 -8.763 1.00 61.47 79 GLU A O 1
ATOM 631 N N . ARG A 1 80 ? 21.645 6.709 -8.111 1.00 56.75 80 ARG A N 1
ATOM 632 C CA . ARG A 1 80 ? 22.937 6.023 -7.926 1.00 56.75 80 ARG A CA 1
ATOM 633 C C . ARG A 1 80 ? 23.304 5.051 -9.053 1.00 56.75 80 ARG A C 1
ATOM 635 O O . ARG A 1 80 ? 24.435 4.563 -9.034 1.00 56.75 80 ARG A O 1
ATOM 642 N N . ASP A 1 81 ? 22.388 4.793 -9.983 1.00 49.62 81 ASP A N 1
ATOM 643 C CA . ASP A 1 81 ? 22.594 4.000 -11.207 1.00 49.62 81 ASP A CA 1
ATOM 644 C C . ASP A 1 81 ? 22.932 4.899 -12.410 1.00 49.62 81 ASP A C 1
ATOM 646 O O . ASP A 1 81 ? 23.782 4.487 -13.236 1.00 49.62 81 ASP A O 1
#